Protein AF-A0A7X7B4J9-F1 (afdb_monomer_lite)

Foldseek 3Di:
DDAADPLLVLLLVCCLVPAPQPFDFLVVSCVVVVHDSVVSVCSQVPRQAQDPVNPAHHQWHWDWADDPPDPGTTIGIGGDPSSNVDDHPPPPPPPPPD

Radius of gyration: 14.05 Å; chains: 1; bounding box: 35×40×34 Å

Sequence (98 aa):
MAKLAEKSGNVLAYLQEHDTGDGVSIREIADAMGLEEKNIRPVVTLSLAAKKDGSRGALAVYDKREIEGEEKPVGFAVLTEEGRNFVNEDDPEDDPEE

Secondary structure (DSSP, 8-state):
-PPPPHHHHHHHHHHHHH--SS-EEHHHHHHHHTS-HHHHHHIIIIISSPPTTSSS--SEEEEEE--TT-SSPEEEEEEPHHHHH---S---------

pLDDT: mean 85.6, std 13.17, range [43.25, 95.12]

Structure (mmCIF, N/CA/C/O backbone):
data_AF-A0A7X7B4J9-F1
#
_entry.id   AF-A0A7X7B4J9-F1
#
loop_
_atom_site.group_PDB
_atom_site.id
_atom_site.type_symbol
_atom_site.label_atom_id
_atom_site.label_alt_id
_atom_site.label_comp_id
_atom_site.label_asym_id
_atom_site.label_entity_id
_atom_site.label_seq_id
_atom_site.pdbx_PDB_ins_code
_atom_site.Cartn_x
_atom_site.Cartn_y
_atom_site.Cartn_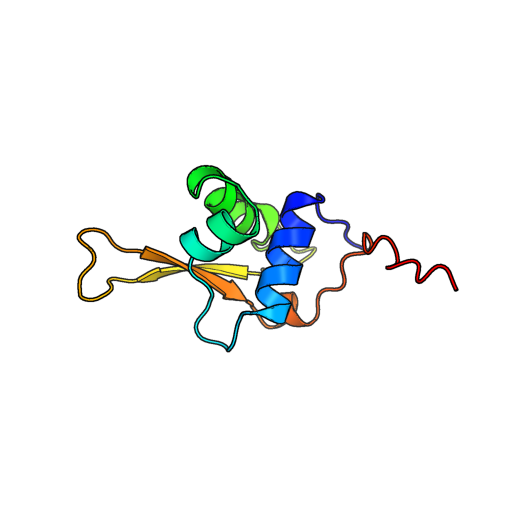z
_atom_site.occupancy
_atom_site.B_iso_or_equiv
_atom_site.auth_seq_id
_atom_site.auth_comp_id
_atom_site.auth_asym_id
_atom_site.auth_atom_id
_atom_site.pdbx_PDB_model_num
ATOM 1 N N . MET A 1 1 ? 15.846 -4.701 -15.330 1.00 53.66 1 MET A N 1
ATOM 2 C CA . MET A 1 1 ? 14.458 -4.534 -14.864 1.00 53.66 1 MET A CA 1
ATOM 3 C C . MET A 1 1 ? 14.460 -4.585 -13.331 1.00 53.66 1 MET A C 1
ATOM 5 O O . MET A 1 1 ? 15.493 -4.931 -12.758 1.00 53.66 1 MET A O 1
ATOM 9 N N . ALA A 1 2 ? 13.433 -4.061 -12.655 1.00 63.78 2 ALA A N 1
ATOM 10 C CA . ALA A 1 2 ? 13.463 -3.844 -11.204 1.00 63.78 2 ALA A CA 1
ATOM 11 C C . ALA A 1 2 ? 12.722 -4.969 -10.471 1.00 63.78 2 ALA A C 1
ATOM 13 O O . ALA A 1 2 ? 11.515 -5.085 -10.612 1.00 63.78 2 ALA A O 1
ATOM 14 N N . LYS A 1 3 ? 13.436 -5.740 -9.648 1.00 75.81 3 LYS A N 1
ATOM 15 C CA . LYS A 1 3 ? 12.857 -6.790 -8.800 1.00 75.81 3 LYS A CA 1
ATOM 16 C C . LYS A 1 3 ? 12.453 -6.219 -7.442 1.00 75.81 3 LYS A C 1
ATOM 18 O O . LYS A 1 3 ? 13.277 -5.598 -6.758 1.00 75.81 3 LYS A O 1
ATOM 23 N N . LEU A 1 4 ? 11.191 -6.389 -7.060 1.00 82.38 4 LEU A N 1
ATOM 24 C CA . LEU A 1 4 ? 10.729 -6.127 -5.699 1.00 82.38 4 LEU A CA 1
ATOM 25 C C . LEU A 1 4 ? 11.006 -7.347 -4.813 1.00 82.38 4 LEU A C 1
ATOM 27 O O . LEU A 1 4 ? 11.089 -8.475 -5.287 1.00 82.38 4 LEU A O 1
ATOM 31 N N . ALA A 1 5 ? 11.151 -7.124 -3.506 1.00 88.12 5 ALA A N 1
ATOM 32 C CA . ALA A 1 5 ? 11.099 -8.231 -2.556 1.00 88.12 5 ALA A CA 1
ATOM 33 C C . ALA A 1 5 ? 9.715 -8.895 -2.628 1.00 88.12 5 ALA A C 1
ATOM 35 O O . ALA A 1 5 ? 8.732 -8.177 -2.795 1.00 88.12 5 ALA A O 1
ATOM 36 N N . GLU A 1 6 ? 9.641 -10.212 -2.426 1.00 87.00 6 GLU A N 1
ATOM 37 C CA . GLU A 1 6 ? 8.410 -11.021 -2.515 1.00 87.00 6 GLU A CA 1
ATOM 38 C C . GLU A 1 6 ? 7.213 -10.355 -1.820 1.00 87.00 6 GLU A C 1
ATOM 40 O O . GLU A 1 6 ? 6.195 -10.078 -2.440 1.00 87.00 6 GLU A O 1
ATOM 45 N N . LYS A 1 7 ? 7.389 -9.922 -0.565 1.00 88.44 7 LYS A N 1
ATOM 46 C CA . LYS A 1 7 ? 6.357 -9.187 0.186 1.00 88.44 7 LYS A CA 1
ATOM 47 C C . LYS A 1 7 ? 5.866 -7.920 -0.523 1.00 88.44 7 LYS A C 1
ATOM 49 O O . LYS A 1 7 ? 4.675 -7.631 -0.521 1.00 88.44 7 LYS A O 1
ATOM 54 N N . SER A 1 8 ? 6.781 -7.127 -1.069 1.00 90.81 8 SER A N 1
ATOM 55 C CA . SER A 1 8 ? 6.439 -5.882 -1.761 1.00 90.81 8 SER A CA 1
ATOM 56 C C . SER A 1 8 ? 5.797 -6.156 -3.120 1.00 90.81 8 SER A C 1
ATOM 58 O O . SER A 1 8 ? 4.932 -5.389 -3.526 1.00 90.81 8 SER A O 1
ATOM 60 N N . GLY A 1 9 ? 6.192 -7.248 -3.783 1.00 91.69 9 GLY A N 1
ATOM 61 C CA . GLY A 1 9 ? 5.535 -7.771 -4.979 1.00 91.69 9 GLY A CA 1
ATOM 62 C C . GLY A 1 9 ? 4.091 -8.171 -4.694 1.00 91.69 9 GLY A C 1
ATOM 63 O O . GLY A 1 9 ? 3.194 -7.631 -5.323 1.00 91.69 9 GLY A O 1
ATOM 64 N N . ASN A 1 10 ? 3.858 -8.999 -3.673 1.00 91.56 10 ASN A N 1
ATOM 65 C CA . ASN A 1 10 ? 2.518 -9.474 -3.308 1.00 91.56 10 ASN A CA 1
ATOM 66 C C . ASN A 1 10 ? 1.582 -8.328 -2.906 1.00 91.56 10 ASN A C 1
ATOM 68 O O . ASN A 1 10 ? 0.431 -8.291 -3.326 1.00 91.56 10 ASN A O 1
ATOM 72 N N . VAL A 1 11 ? 2.075 -7.351 -2.133 1.00 92.62 11 VAL A N 1
ATOM 73 C CA . VAL A 1 11 ? 1.283 -6.159 -1.784 1.00 92.62 11 VAL A CA 1
ATOM 74 C C . VAL A 1 11 ? 0.941 -5.337 -3.028 1.00 92.62 11 VAL A C 1
ATOM 76 O O . VAL A 1 11 ? -0.169 -4.824 -3.127 1.00 92.62 11 VAL A O 1
ATOM 79 N N . LEU A 1 12 ? 1.874 -5.195 -3.972 1.00 92.75 12 LEU A N 1
ATOM 80 C CA . LEU A 1 12 ? 1.613 -4.475 -5.216 1.00 92.75 12 LEU A CA 1
ATOM 81 C C . LEU A 1 12 ? 0.619 -5.220 -6.113 1.00 92.75 12 LEU A C 1
ATOM 83 O O . LEU A 1 12 ? -0.296 -4.581 -6.616 1.00 92.75 12 LEU A O 1
ATOM 87 N N . ALA A 1 13 ? 0.772 -6.535 -6.274 1.00 92.31 13 ALA A N 1
ATOM 88 C CA . ALA A 1 13 ? -0.141 -7.376 -7.046 1.00 92.31 13 ALA A CA 1
ATOM 89 C C . ALA A 1 13 ? -1.563 -7.314 -6.470 1.00 92.31 13 ALA A C 1
ATOM 91 O O . ALA A 1 13 ? -2.519 -7.059 -7.195 1.00 92.31 13 ALA A O 1
ATOM 92 N N . TYR A 1 14 ? -1.690 -7.405 -5.142 1.00 93.31 14 TYR A N 1
ATOM 93 C CA . TYR A 1 14 ? -2.972 -7.230 -4.463 1.00 93.31 14 TYR A CA 1
ATOM 94 C C . TYR A 1 14 ? -3.574 -5.843 -4.731 1.00 93.31 14 TYR A C 1
ATOM 96 O O . TYR A 1 14 ? -4.754 -5.721 -5.033 1.00 93.31 14 TYR A O 1
ATOM 104 N N . LEU A 1 15 ? -2.770 -4.776 -4.688 1.00 92.44 15 LEU A N 1
ATOM 105 C CA . LEU A 1 15 ? -3.251 -3.438 -5.045 1.00 92.44 15 LEU A CA 1
ATOM 106 C C . LEU A 1 15 ? -3.669 -3.333 -6.517 1.00 92.44 15 LEU A C 1
ATOM 108 O O . LEU A 1 15 ? -4.645 -2.656 -6.808 1.00 92.44 15 LEU A O 1
ATOM 112 N N . GLN A 1 16 ? -2.962 -3.979 -7.442 1.00 92.62 16 GLN A N 1
ATOM 113 C CA . GLN A 1 16 ? -3.322 -3.995 -8.865 1.00 92.62 16 GLN A CA 1
ATOM 114 C C . GLN A 1 16 ? -4.657 -4.705 -9.119 1.00 92.62 16 GLN A C 1
ATOM 116 O O . GLN A 1 16 ? -5.417 -4.259 -9.976 1.00 92.62 16 GLN A O 1
ATOM 121 N N . GLU A 1 17 ? -4.951 -5.763 -8.365 1.00 92.44 17 GLU A N 1
ATOM 122 C CA . GLU A 1 17 ? -6.198 -6.521 -8.484 1.00 92.44 17 GLU A CA 1
ATOM 123 C C . GLU A 1 17 ? -7.379 -5.849 -7.758 1.00 92.44 17 GLU A C 1
ATOM 125 O O . GLU A 1 17 ? -8.503 -5.865 -8.262 1.00 92.44 17 GLU A O 1
ATOM 130 N N . HIS A 1 18 ? -7.132 -5.218 -6.604 1.00 92.00 18 HIS A N 1
ATOM 131 C CA . HIS A 1 18 ? -8.189 -4.738 -5.706 1.00 92.00 18 HIS A CA 1
ATOM 132 C C . HIS A 1 18 ? -8.385 -3.214 -5.673 1.00 92.00 18 HIS A C 1
ATOM 134 O O . HIS A 1 18 ? -9.441 -2.755 -5.233 1.00 92.00 18 HIS A O 1
ATOM 140 N N . ASP A 1 19 ? -7.422 -2.397 -6.117 1.00 90.12 19 ASP A N 1
ATOM 141 C CA . ASP A 1 19 ? -7.586 -0.938 -6.097 1.00 90.12 19 ASP A CA 1
ATOM 142 C C . ASP A 1 19 ? -8.482 -0.441 -7.243 1.00 90.12 19 ASP A C 1
ATOM 144 O O . ASP A 1 19 ? -8.056 -0.280 -8.389 1.00 90.12 19 ASP A O 1
ATOM 148 N N . THR A 1 20 ? -9.727 -0.095 -6.908 1.00 86.00 20 THR A N 1
ATOM 149 C CA . THR A 1 20 ? -10.701 0.503 -7.837 1.00 86.00 20 THR A CA 1
ATOM 150 C C . THR A 1 20 ? -10.483 2.000 -8.090 1.00 86.00 20 THR A C 1
ATOM 152 O O . THR A 1 20 ? -11.246 2.612 -8.838 1.00 86.00 20 THR A O 1
ATOM 155 N N . GLY A 1 21 ? -9.448 2.607 -7.500 1.00 78.62 21 GLY A N 1
ATOM 156 C CA . GLY A 1 21 ? -9.074 4.016 -7.651 1.00 78.62 21 GLY A CA 1
ATOM 157 C C . GLY A 1 21 ? -9.138 4.829 -6.358 1.00 78.62 21 GLY A C 1
ATOM 158 O O . GLY A 1 21 ? -8.533 5.898 -6.291 1.00 78.62 21 GLY A O 1
ATOM 159 N N . ASP A 1 22 ? -9.820 4.326 -5.329 1.00 85.62 22 ASP A N 1
ATOM 160 C CA . ASP A 1 22 ? -9.906 4.977 -4.018 1.00 85.62 22 ASP A CA 1
ATOM 161 C C . ASP A 1 22 ? -8.775 4.563 -3.065 1.00 85.62 22 ASP A C 1
ATOM 163 O O . ASP A 1 22 ? -8.565 5.227 -2.042 1.00 85.62 22 ASP A O 1
ATOM 167 N N . GLY A 1 23 ? -8.015 3.524 -3.416 1.00 90.44 23 GLY A N 1
ATOM 168 C CA . GLY A 1 23 ? -7.021 2.873 -2.578 1.00 90.44 23 GLY A CA 1
ATOM 169 C C . GLY A 1 23 ? -7.610 1.790 -1.683 1.00 90.44 23 GLY A C 1
ATOM 170 O O . GLY A 1 23 ? -8.788 1.798 -1.331 1.00 90.44 23 GLY A O 1
ATOM 171 N N . VAL A 1 24 ? -6.746 0.875 -1.256 1.00 94.69 24 VAL A N 1
ATOM 172 C CA . VAL A 1 24 ? -7.106 -0.239 -0.379 1.00 94.69 24 VAL A CA 1
ATOM 173 C C . VAL A 1 24 ? -6.604 0.026 1.033 1.00 94.69 24 VAL A C 1
ATOM 175 O O . VAL A 1 24 ? -5.496 0.533 1.227 1.00 94.69 24 VAL A O 1
ATOM 178 N N . SER A 1 25 ? -7.411 -0.284 2.049 1.00 94.12 25 SER A N 1
ATOM 179 C CA . SER A 1 25 ? -7.007 -0.046 3.436 1.00 94.12 25 SER A CA 1
ATOM 180 C C . SER A 1 25 ? -5.806 -0.920 3.818 1.00 94.12 25 SER A C 1
ATOM 182 O O . SER A 1 25 ? -5.706 -2.084 3.437 1.00 94.12 25 SER A O 1
ATOM 184 N N . ILE A 1 26 ? -4.884 -0.375 4.614 1.00 94.25 26 ILE A N 1
ATOM 185 C CA . ILE A 1 26 ? -3.710 -1.118 5.097 1.00 94.25 26 ILE A CA 1
ATOM 186 C C . ILE A 1 26 ? -4.130 -2.351 5.896 1.00 94.25 26 ILE A C 1
ATOM 188 O O . ILE A 1 26 ? -3.444 -3.368 5.838 1.00 94.25 26 ILE A O 1
ATOM 192 N N . ARG A 1 27 ? -5.254 -2.262 6.610 1.00 92.19 27 ARG A N 1
ATOM 193 C CA . ARG A 1 27 ? -5.850 -3.372 7.347 1.00 92.19 27 ARG A CA 1
ATOM 194 C C . ARG A 1 27 ? -6.294 -4.498 6.426 1.00 92.19 27 ARG A C 1
ATOM 196 O O . ARG A 1 27 ? -5.929 -5.635 6.673 1.00 92.19 27 ARG A O 1
ATOM 203 N N . GLU A 1 28 ? -6.991 -4.180 5.342 1.00 93.81 28 GLU A N 1
ATOM 204 C CA . GLU A 1 28 ? -7.430 -5.187 4.374 1.00 93.81 28 GLU A CA 1
ATOM 205 C C . GLU A 1 28 ? -6.245 -5.898 3.714 1.00 93.81 28 GLU A C 1
ATOM 207 O O . GLU A 1 28 ? -6.219 -7.122 3.640 1.00 93.81 28 GLU A O 1
ATOM 212 N N . ILE A 1 29 ? -5.211 -5.148 3.323 1.00 94.06 29 ILE A N 1
ATOM 213 C CA . ILE A 1 29 ? -3.977 -5.734 2.782 1.00 94.06 29 ILE A CA 1
ATOM 214 C C . ILE A 1 29 ? -3.305 -6.623 3.836 1.00 94.06 29 ILE A C 1
ATOM 216 O O . ILE A 1 29 ? -2.790 -7.692 3.522 1.00 94.06 29 ILE A O 1
ATOM 220 N N . ALA A 1 30 ? -3.279 -6.187 5.096 1.00 93.31 30 ALA A N 1
ATOM 221 C CA . ALA A 1 30 ? -2.701 -6.958 6.189 1.00 93.31 30 ALA A CA 1
ATOM 222 C C . ALA A 1 30 ? -3.458 -8.278 6.403 1.00 93.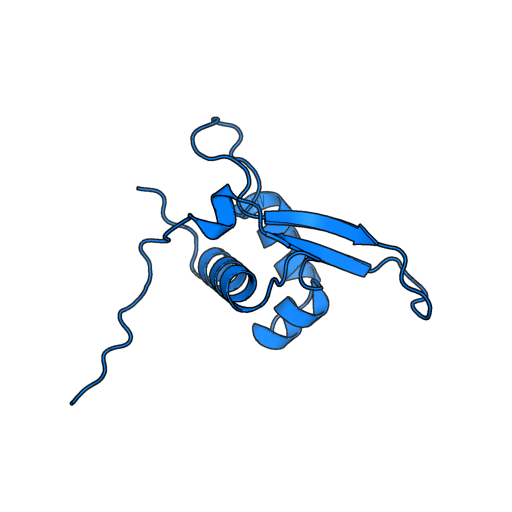31 30 ALA A C 1
ATOM 224 O O . ALA A 1 30 ? -2.820 -9.328 6.478 1.00 93.31 30 ALA A O 1
ATOM 225 N N . ASP A 1 31 ? -4.791 -8.230 6.402 1.00 93.56 31 ASP A N 1
ATOM 226 C CA . ASP A 1 31 ? -5.666 -9.395 6.529 1.00 93.56 31 ASP A CA 1
ATOM 227 C C . ASP A 1 31 ? -5.482 -10.364 5.347 1.00 93.56 31 ASP A C 1
ATOM 229 O O . ASP A 1 31 ? -5.282 -11.560 5.566 1.00 93.56 31 ASP A O 1
ATOM 233 N N . ALA A 1 32 ? -5.445 -9.858 4.109 1.00 91.81 32 ALA A N 1
ATOM 234 C CA . ALA A 1 32 ? -5.218 -10.662 2.905 1.00 91.81 32 ALA A CA 1
ATOM 235 C C . ALA A 1 32 ? -3.844 -11.351 2.899 1.00 91.81 32 ALA A C 1
ATOM 237 O O . ALA A 1 32 ? -3.709 -12.494 2.470 1.00 91.81 32 ALA A O 1
ATOM 238 N N . MET A 1 33 ? -2.816 -10.670 3.410 1.00 89.94 33 MET A N 1
ATOM 239 C CA . MET A 1 33 ? -1.453 -11.201 3.480 1.00 89.94 33 MET A CA 1
ATOM 240 C C . MET A 1 33 ? -1.198 -12.049 4.739 1.00 89.94 33 MET A C 1
ATOM 242 O O . MET A 1 33 ? -0.106 -12.598 4.887 1.00 89.94 33 MET A O 1
ATOM 246 N N . GLY A 1 34 ? -2.149 -12.127 5.679 1.00 92.25 34 GLY A N 1
ATOM 247 C CA . GLY A 1 34 ? -1.952 -12.782 6.978 1.00 92.25 34 GLY A CA 1
ATOM 248 C C . GLY A 1 34 ? -0.866 -12.120 7.839 1.00 92.25 34 GLY A C 1
ATOM 249 O O . GLY A 1 34 ? -0.156 -12.794 8.589 1.00 92.25 34 GLY A O 1
ATOM 250 N N . LEU A 1 35 ? -0.688 -10.803 7.708 1.00 91.94 35 LEU A N 1
ATOM 251 C CA . LEU A 1 35 ? 0.335 -10.010 8.393 1.00 91.94 35 LEU A CA 1
ATOM 252 C C . LEU A 1 35 ? -0.298 -8.948 9.300 1.00 91.94 35 LEU A C 1
ATOM 254 O O . LEU A 1 35 ? -1.466 -8.616 9.197 1.00 91.94 35 LEU A O 1
ATOM 258 N N . GLU A 1 36 ? 0.500 -8.362 10.193 1.00 91.56 36 GLU A N 1
ATOM 259 C CA . GLU A 1 36 ? 0.071 -7.190 10.968 1.00 91.56 36 GLU A CA 1
ATOM 260 C C . GLU A 1 36 ? 0.216 -5.887 10.159 1.00 91.56 36 GLU A C 1
ATOM 262 O O . GLU A 1 36 ? 1.225 -5.683 9.479 1.00 91.56 36 GLU A O 1
ATOM 267 N N . GLU A 1 37 ? -0.708 -4.936 10.338 1.00 89.69 37 GLU A N 1
ATOM 268 C CA . GLU A 1 37 ? -0.708 -3.615 9.675 1.00 89.69 37 GLU A CA 1
ATOM 269 C C . GLU A 1 37 ? 0.634 -2.867 9.776 1.00 89.69 37 GLU A C 1
ATOM 271 O O . GLU A 1 37 ? 1.091 -2.221 8.827 1.00 89.69 37 GLU A O 1
ATOM 276 N N . LYS A 1 38 ? 1.319 -2.998 10.922 1.00 90.88 38 LYS A N 1
ATOM 277 C CA . LYS A 1 38 ? 2.635 -2.384 11.174 1.00 90.88 38 LYS A CA 1
ATOM 278 C C . LYS A 1 38 ? 3.721 -2.863 10.202 1.00 90.88 38 LYS A C 1
ATOM 280 O O . LYS A 1 38 ? 4.702 -2.151 10.003 1.00 90.88 38 LYS A O 1
ATOM 285 N N . ASN A 1 39 ? 3.544 -4.044 9.607 1.00 91.12 39 ASN A N 1
ATOM 286 C CA . ASN A 1 39 ? 4.450 -4.628 8.623 1.00 91.12 39 ASN A CA 1
ATOM 287 C C . ASN A 1 39 ? 4.086 -4.242 7.184 1.00 91.12 39 ASN A C 1
ATOM 289 O O . ASN A 1 39 ? 4.968 -4.271 6.330 1.00 91.12 39 ASN A O 1
ATOM 293 N N . ILE A 1 40 ? 2.834 -3.857 6.917 1.00 93.69 40 ILE A N 1
ATOM 294 C CA . ILE A 1 40 ? 2.375 -3.426 5.587 1.00 93.69 40 ILE A CA 1
ATOM 295 C C . ILE A 1 40 ? 2.702 -1.955 5.342 1.00 93.69 40 ILE A C 1
ATOM 297 O O . ILE A 1 40 ? 3.225 -1.596 4.289 1.00 93.69 40 ILE A O 1
ATOM 301 N N . ARG A 1 41 ? 2.486 -1.086 6.336 1.00 91.75 41 ARG A N 1
ATOM 302 C CA . ARG A 1 41 ? 2.791 0.348 6.210 1.00 91.75 41 ARG A CA 1
ATOM 303 C C . ARG A 1 41 ? 4.199 0.651 5.651 1.00 91.75 41 ARG A C 1
ATOM 305 O O . ARG A 1 41 ? 4.273 1.424 4.698 1.00 91.75 41 ARG A O 1
ATOM 312 N N . PRO A 1 42 ? 5.308 0.080 6.171 1.00 93.12 42 PRO A N 1
ATOM 313 C CA . PRO A 1 42 ? 6.645 0.322 5.619 1.00 93.12 42 PRO A CA 1
ATOM 314 C C . PRO A 1 42 ? 6.842 -0.251 4.210 1.00 93.12 42 PRO A C 1
ATOM 316 O O . PRO A 1 42 ? 7.676 0.260 3.466 1.00 93.12 42 PRO A O 1
ATOM 319 N N . VAL A 1 43 ? 6.086 -1.275 3.803 1.00 93.62 43 VAL A N 1
ATOM 320 C CA . VAL A 1 43 ? 6.125 -1.771 2.418 1.00 93.62 43 VAL A CA 1
ATOM 321 C C . VAL A 1 43 ? 5.634 -0.675 1.476 1.00 93.62 43 VAL A C 1
ATOM 323 O O . VAL A 1 43 ? 6.342 -0.311 0.539 1.00 93.62 43 VAL A O 1
ATOM 326 N N . VAL A 1 44 ? 4.495 -0.061 1.790 1.00 92.81 44 VAL A N 1
ATOM 327 C CA . VAL A 1 44 ? 3.913 1.017 0.979 1.00 92.81 44 VAL A CA 1
ATOM 328 C C . VAL A 1 44 ? 4.794 2.271 1.006 1.00 92.81 44 VAL A C 1
ATOM 330 O O . VAL A 1 44 ? 5.130 2.817 -0.040 1.00 92.81 44 VAL A O 1
ATOM 333 N N . THR A 1 45 ? 5.239 2.712 2.187 1.00 92.81 45 THR A N 1
ATOM 334 C CA . THR A 1 45 ? 5.962 3.991 2.326 1.00 92.81 45 THR A CA 1
ATOM 335 C C . THR A 1 45 ? 7.452 3.936 2.000 1.00 92.81 45 THR A C 1
ATOM 337 O O . THR A 1 45 ? 8.052 4.992 1.805 1.00 92.81 45 THR A O 1
ATOM 340 N N . LEU A 1 46 ? 8.075 2.752 1.962 1.00 89.75 46 LEU A N 1
ATOM 341 C CA . LEU A 1 46 ? 9.512 2.611 1.688 1.00 89.75 46 LEU A CA 1
ATOM 342 C C . LEU A 1 46 ? 9.795 1.791 0.432 1.00 89.75 46 LEU A C 1
ATOM 344 O O . LEU A 1 46 ? 10.647 2.184 -0.360 1.00 89.75 46 LEU A O 1
ATOM 348 N N . SER A 1 47 ? 9.114 0.657 0.244 1.00 90.31 47 SER A N 1
ATOM 349 C CA . SER A 1 47 ? 9.400 -0.245 -0.882 1.00 90.31 47 SER A CA 1
ATOM 350 C C . SER A 1 47 ? 8.661 0.159 -2.153 1.00 90.31 47 SER A C 1
ATOM 352 O O . SER A 1 47 ? 9.256 0.177 -3.231 1.00 90.31 47 SER A O 1
ATOM 354 N N . LEU A 1 48 ? 7.380 0.509 -2.030 1.00 91.19 48 LEU A N 1
ATOM 355 C CA . LEU A 1 48 ? 6.542 0.944 -3.151 1.00 91.19 48 LEU A CA 1
ATOM 356 C C . LEU A 1 48 ? 6.616 2.452 -3.397 1.00 91.19 48 LEU A C 1
ATOM 358 O O . LEU A 1 48 ? 6.195 2.914 -4.453 1.00 91.19 48 LEU A O 1
ATOM 362 N N . ALA A 1 49 ? 7.218 3.214 -2.487 1.00 91.25 49 ALA A N 1
ATOM 363 C CA . ALA A 1 49 ? 7.502 4.624 -2.706 1.00 91.25 49 ALA A CA 1
ATOM 364 C C . ALA A 1 49 ? 8.479 4.850 -3.876 1.00 91.25 49 ALA A C 1
ATOM 366 O O . ALA A 1 49 ? 9.143 3.928 -4.371 1.00 91.25 49 ALA A O 1
ATOM 367 N N . ALA A 1 50 ? 8.562 6.108 -4.315 1.00 88.94 50 ALA A N 1
ATOM 368 C CA . ALA A 1 50 ? 9.534 6.530 -5.311 1.00 88.94 50 ALA A CA 1
ATOM 369 C C . ALA A 1 50 ? 10.950 6.260 -4.804 1.00 88.94 50 ALA A C 1
ATOM 371 O O . ALA A 1 50 ? 11.292 6.582 -3.658 1.00 88.94 50 ALA A O 1
ATOM 372 N N . LYS A 1 51 ? 11.793 5.675 -5.655 1.00 85.94 51 LYS A N 1
ATOM 373 C CA . LYS A 1 51 ? 13.185 5.466 -5.285 1.00 85.94 51 LYS A CA 1
ATOM 374 C C . LYS A 1 51 ? 13.922 6.802 -5.271 1.00 85.94 51 LYS A C 1
ATOM 376 O O . LYS A 1 51 ? 13.780 7.630 -6.167 1.00 85.94 51 LYS A O 1
ATOM 381 N N . LYS A 1 52 ? 14.764 6.990 -4.253 1.00 82.81 52 LYS A N 1
ATOM 382 C CA . LYS A 1 52 ? 15.561 8.216 -4.070 1.00 82.81 52 LYS A CA 1
ATOM 383 C C . LYS A 1 52 ? 16.550 8.481 -5.207 1.00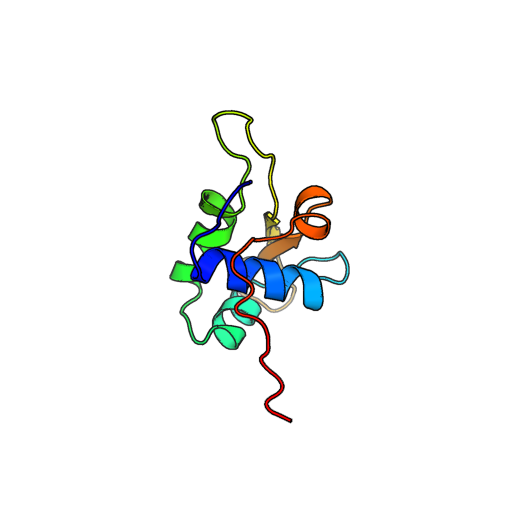 82.81 52 LYS A C 1
ATOM 385 O O . LYS A 1 52 ? 16.958 9.620 -5.387 1.00 82.81 52 LYS A O 1
ATOM 390 N N . ASP A 1 53 ? 16.950 7.440 -5.929 1.00 82.56 53 ASP A N 1
ATOM 391 C CA . ASP A 1 53 ? 17.855 7.525 -7.077 1.00 82.56 53 ASP A CA 1
ATOM 392 C C . ASP A 1 53 ? 17.138 7.928 -8.380 1.00 82.56 53 ASP A C 1
ATOM 394 O O . ASP A 1 53 ? 17.792 8.075 -9.408 1.00 82.56 53 ASP A O 1
ATOM 398 N N . GLY A 1 54 ? 15.809 8.098 -8.353 1.00 81.62 54 GLY A N 1
ATOM 399 C CA . GLY A 1 54 ? 15.004 8.445 -9.523 1.00 81.62 54 GLY A CA 1
ATOM 400 C C . GLY A 1 54 ? 14.865 7.318 -10.548 1.00 81.62 54 GLY A C 1
ATOM 401 O O . GLY A 1 54 ? 14.290 7.539 -11.607 1.00 81.62 54 GLY A O 1
ATOM 402 N N . SER A 1 55 ? 15.358 6.109 -10.249 1.00 83.06 55 SER A N 1
ATOM 403 C CA . SER A 1 55 ? 15.296 4.964 -11.171 1.00 83.06 55 SER A CA 1
ATOM 404 C C . SER A 1 55 ? 13.879 4.425 -11.382 1.00 83.06 55 SER A C 1
ATOM 406 O O . SER A 1 55 ? 13.627 3.716 -12.354 1.00 83.06 55 SER A O 1
ATOM 408 N N . ARG A 1 56 ? 12.967 4.732 -10.454 1.00 86.69 56 ARG A N 1
ATOM 409 C CA . ARG A 1 56 ? 11.552 4.354 -10.471 1.00 86.69 56 ARG A CA 1
ATOM 410 C C . ARG A 1 56 ? 10.770 5.344 -9.615 1.00 86.69 56 ARG A C 1
ATOM 412 O O . ARG A 1 56 ? 11.197 5.610 -8.484 1.00 86.69 56 ARG A O 1
ATOM 419 N N . GLY A 1 57 ? 9.638 5.856 -10.092 1.00 88.56 57 GLY A N 1
ATOM 420 C CA . GLY A 1 57 ? 8.760 6.648 -9.235 1.00 88.56 57 GLY A CA 1
ATOM 421 C C . GLY A 1 57 ? 7.906 5.772 -8.316 1.00 88.56 57 GLY A C 1
ATOM 422 O O . GLY A 1 57 ? 8.219 4.605 -8.052 1.00 88.56 57 GLY A O 1
ATOM 423 N N . ALA A 1 58 ? 6.906 6.373 -7.681 1.00 92.25 58 ALA A N 1
ATOM 424 C CA . ALA A 1 58 ? 6.112 5.681 -6.671 1.00 92.25 58 ALA A CA 1
ATOM 425 C C . ALA A 1 58 ? 5.135 4.727 -7.352 1.00 92.25 58 ALA A C 1
ATOM 427 O O . ALA A 1 58 ? 4.423 5.153 -8.249 1.00 92.25 58 ALA A O 1
ATOM 428 N N . LEU A 1 59 ? 5.081 3.474 -6.905 1.00 93.38 59 LEU A N 1
ATOM 429 C CA . LEU A 1 59 ? 4.110 2.465 -7.341 1.00 93.38 59 LEU A CA 1
ATOM 430 C C . LEU A 1 59 ? 2.827 2.528 -6.510 1.00 93.38 59 LEU A C 1
ATOM 432 O O . LEU A 1 59 ? 1.735 2.308 -7.015 1.00 93.38 59 LEU A O 1
ATOM 436 N N . ALA A 1 60 ? 2.956 2.867 -5.232 1.00 94.00 60 ALA A N 1
ATOM 437 C CA . ALA A 1 60 ? 1.826 3.119 -4.357 1.00 94.00 60 ALA A CA 1
ATOM 438 C C . ALA A 1 60 ? 2.143 4.292 -3.431 1.00 94.00 60 ALA A C 1
ATOM 440 O O . ALA A 1 60 ? 3.305 4.541 -3.089 1.00 94.00 60 ALA A O 1
ATOM 441 N N . VAL A 1 61 ? 1.104 5.005 -3.014 1.00 93.25 61 VAL A N 1
ATOM 442 C CA . VAL A 1 61 ? 1.193 6.087 -2.034 1.00 93.25 61 VAL A CA 1
ATOM 443 C C . VAL A 1 61 ? 0.375 5.743 -0.803 1.00 93.25 61 VAL A C 1
ATOM 445 O O . VAL A 1 61 ? -0.697 5.152 -0.887 1.00 93.25 61 VAL A O 1
ATOM 448 N N . TYR A 1 62 ? 0.905 6.106 0.360 1.00 93.81 62 TYR A N 1
ATOM 449 C CA . TYR A 1 62 ? 0.180 5.979 1.614 1.00 93.81 62 TYR A CA 1
ATOM 450 C C . TYR A 1 62 ? -0.657 7.234 1.837 1.00 93.81 62 TYR A C 1
ATOM 452 O O . TYR A 1 62 ? -0.103 8.329 1.953 1.00 93.81 62 TYR A O 1
ATOM 460 N N . ASP A 1 63 ? -1.964 7.054 1.944 1.00 93.25 63 ASP A N 1
ATOM 461 C CA . ASP A 1 63 ? -2.921 8.102 2.257 1.00 93.25 63 ASP A CA 1
ATOM 462 C C . ASP A 1 63 ? -3.578 7.816 3.608 1.00 93.25 63 ASP A C 1
ATOM 464 O O . ASP A 1 63 ? -3.872 6.670 3.939 1.00 93.25 63 ASP A O 1
ATOM 468 N N . LYS A 1 64 ? -3.773 8.841 4.435 1.00 92.81 64 LYS A N 1
ATOM 469 C CA . LYS A 1 64 ? -4.366 8.668 5.765 1.00 92.81 64 LYS A CA 1
ATOM 470 C C . LYS A 1 64 ? -5.674 9.435 5.817 1.00 92.81 64 LYS A C 1
ATOM 472 O O . LYS A 1 64 ? -5.656 10.661 5.762 1.00 92.81 64 LYS A O 1
ATOM 477 N N . ARG A 1 65 ? -6.785 8.717 5.967 1.00 92.31 65 ARG A N 1
ATOM 478 C CA . ARG A 1 65 ? -8.133 9.291 5.928 1.00 92.31 65 ARG A CA 1
ATOM 479 C C . ARG A 1 65 ? -8.827 9.156 7.271 1.00 92.31 65 ARG A C 1
ATOM 481 O O . ARG A 1 65 ? -8.695 8.147 7.960 1.00 92.31 65 ARG A O 1
ATOM 488 N N . GLU A 1 66 ? -9.569 10.188 7.640 1.00 92.12 66 GLU A N 1
ATOM 489 C CA . GLU A 1 66 ? -10.531 10.113 8.735 1.00 92.12 66 GLU A CA 1
ATOM 490 C C . GLU A 1 66 ? -11.802 9.462 8.183 1.00 92.12 66 GLU A C 1
ATOM 492 O O . GLU A 1 66 ? -12.375 9.952 7.212 1.00 92.12 66 GLU A O 1
ATOM 497 N N . ILE A 1 67 ? -12.193 8.322 8.753 1.00 87.75 67 ILE A N 1
ATOM 498 C CA . ILE A 1 67 ? -13.366 7.554 8.328 1.00 87.75 67 ILE A CA 1
ATOM 499 C C . ILE A 1 67 ? -14.418 7.661 9.426 1.00 87.75 67 ILE A C 1
ATOM 501 O O . ILE A 1 67 ? -14.113 7.493 10.607 1.00 87.75 67 ILE A O 1
ATOM 505 N N . GLU A 1 68 ? -15.656 7.954 9.037 1.00 86.62 68 GLU A N 1
ATOM 506 C CA . GLU A 1 68 ? -16.772 8.023 9.974 1.00 86.62 68 GLU A CA 1
ATOM 507 C C . GLU A 1 68 ? -16.969 6.660 10.658 1.00 86.62 68 GLU A C 1
ATOM 509 O O . GLU A 1 68 ? -17.130 5.639 9.994 1.00 86.62 68 GLU A O 1
ATOM 514 N N . GLY A 1 69 ? -16.925 6.649 11.993 1.00 86.81 69 GLY A N 1
ATOM 515 C CA . GLY A 1 69 ? -17.056 5.436 12.809 1.00 86.81 69 GLY A CA 1
ATOM 516 C C . GLY A 1 69 ? -15.742 4.863 13.348 1.00 86.81 69 GLY A C 1
ATOM 517 O O . GLY A 1 69 ? -15.789 4.055 14.271 1.00 86.81 69 GLY A O 1
ATOM 518 N N . GLU A 1 70 ? -14.584 5.319 12.863 1.00 86.25 70 GLU A N 1
ATOM 519 C CA . GLU A 1 70 ? -13.277 4.897 13.378 1.00 86.25 70 GLU A CA 1
ATOM 520 C C . GLU A 1 70 ? -12.706 5.933 14.359 1.00 86.25 70 GLU A C 1
ATOM 522 O O . GLU A 1 70 ? -12.645 7.128 14.074 1.00 86.25 70 GLU A O 1
ATOM 527 N N . GLU A 1 71 ? -12.227 5.484 15.524 1.00 86.31 71 GLU A N 1
ATOM 528 C CA . GLU A 1 71 ? -11.638 6.377 16.540 1.00 86.31 71 GLU A CA 1
ATOM 529 C C . GLU A 1 71 ? -10.281 6.965 16.114 1.00 86.31 71 GLU A C 1
ATOM 531 O O . GLU A 1 71 ? -9.775 7.910 16.726 1.00 86.31 71 GLU A O 1
ATOM 536 N N . LYS A 1 72 ? -9.641 6.377 15.098 1.00 88.88 72 LYS A N 1
ATOM 537 C CA . LYS A 1 72 ? -8.324 6.780 14.601 1.00 88.88 72 LYS A CA 1
ATOM 538 C C . LYS A 1 72 ? -8.343 6.852 13.077 1.00 88.88 72 LYS A C 1
ATOM 540 O O . LYS A 1 72 ? -9.031 6.060 12.444 1.00 88.88 72 LYS A O 1
ATOM 545 N N . PRO A 1 73 ? -7.534 7.737 12.466 1.00 89.31 73 PRO A N 1
ATOM 546 C CA . PRO A 1 73 ? -7.489 7.818 11.017 1.00 89.31 73 PRO A CA 1
ATOM 547 C C . PRO A 1 73 ? -6.893 6.535 10.429 1.00 89.31 73 PRO A C 1
ATOM 549 O O . PRO A 1 73 ? -5.830 6.081 10.875 1.00 89.31 73 PRO A O 1
ATOM 552 N N . VAL A 1 74 ? -7.561 6.003 9.412 1.00 92.12 74 VAL A N 1
ATOM 553 C CA . VAL A 1 74 ? -7.237 4.747 8.739 1.00 92.12 74 VAL A CA 1
ATOM 554 C C . VAL A 1 74 ? -6.222 5.012 7.630 1.00 92.12 74 VAL A C 1
ATOM 556 O O . VAL A 1 74 ? -6.286 6.018 6.921 1.00 92.12 74 VAL A O 1
ATOM 559 N N . GLY A 1 75 ? -5.233 4.128 7.512 1.00 93.62 75 GLY A N 1
ATOM 560 C CA . GLY A 1 75 ? -4.261 4.170 6.425 1.00 93.62 75 GLY A CA 1
ATOM 561 C C . GLY A 1 75 ? -4.784 3.436 5.197 1.00 93.62 75 GLY A C 1
ATOM 562 O O . GLY A 1 75 ? -5.290 2.325 5.321 1.00 93.62 75 GLY A O 1
ATOM 563 N N . PHE A 1 76 ? -4.589 4.025 4.027 1.00 94.50 76 PHE A N 1
ATOM 564 C CA . PHE A 1 76 ? -4.882 3.460 2.717 1.00 94.50 76 PHE A CA 1
ATOM 565 C C . PHE A 1 76 ? -3.613 3.451 1.870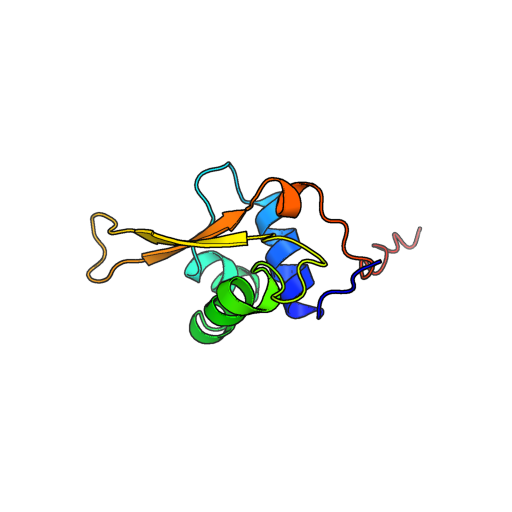 1.00 94.50 76 PHE A C 1
ATOM 567 O O . PHE A 1 76 ? -2.771 4.345 1.970 1.00 94.50 76 PHE A O 1
ATOM 574 N N . ALA A 1 77 ? -3.465 2.428 1.043 1.00 95.12 77 ALA A N 1
ATOM 575 C CA . ALA A 1 77 ? -2.480 2.369 -0.017 1.00 95.12 77 ALA A CA 1
ATOM 576 C C . ALA A 1 77 ? -3.203 2.594 -1.343 1.00 95.12 77 ALA A C 1
ATOM 578 O O . ALA A 1 77 ? -4.077 1.818 -1.718 1.00 95.12 77 ALA A O 1
ATOM 579 N N . VAL A 1 78 ? -2.856 3.678 -2.025 1.00 94.69 78 VAL A N 1
ATOM 580 C CA . VAL A 1 78 ? -3.444 4.058 -3.311 1.00 94.69 78 VAL A CA 1
ATOM 581 C C . VAL A 1 78 ? -2.441 3.724 -4.403 1.00 94.69 78 VAL A C 1
ATOM 583 O O . VAL A 1 78 ? -1.278 4.137 -4.327 1.00 94.69 78 VAL A O 1
ATOM 586 N N . LEU A 1 79 ? -2.873 2.966 -5.403 1.00 94.62 79 LEU A N 1
ATOM 587 C CA . LEU A 1 79 ? -2.044 2.574 -6.527 1.00 94.62 79 LEU A CA 1
ATOM 588 C C . LEU A 1 79 ? -1.846 3.769 -7.462 1.00 94.62 79 LEU A C 1
ATOM 590 O O . LEU A 1 79 ? -2.785 4.485 -7.814 1.00 94.62 79 LEU A O 1
ATOM 594 N N . THR A 1 80 ? -0.606 3.999 -7.878 1.00 93.69 80 THR A N 1
ATOM 595 C CA . THR A 1 80 ? -0.292 5.048 -8.852 1.00 93.69 80 THR A CA 1
ATOM 596 C C . THR A 1 80 ? -0.380 4.505 -10.278 1.00 93.69 80 THR A C 1
ATOM 598 O O . THR A 1 80 ? -0.441 3.297 -10.506 1.00 93.69 80 THR A O 1
ATOM 601 N N . GLU A 1 81 ? -0.317 5.394 -11.269 1.00 91.06 81 GLU A N 1
ATOM 602 C CA . GLU A 1 81 ? -0.225 4.982 -12.672 1.00 91.06 81 GLU A CA 1
ATOM 603 C C . GLU A 1 81 ? 1.034 4.144 -12.953 1.00 91.06 81 GLU A C 1
ATOM 605 O O . GLU A 1 81 ? 0.959 3.135 -13.652 1.00 91.06 81 GLU A O 1
ATOM 610 N N . GLU A 1 82 ? 2.180 4.495 -12.359 1.00 90.19 82 GLU A N 1
ATOM 611 C CA . GLU A 1 82 ? 3.384 3.663 -12.466 1.00 90.19 82 GLU A CA 1
ATOM 612 C C . GLU A 1 82 ? 3.194 2.305 -11.791 1.00 90.19 82 GLU A C 1
ATOM 614 O O . GLU A 1 82 ? 3.629 1.300 -12.339 1.00 90.19 82 GLU A O 1
ATOM 619 N N . GLY A 1 83 ? 2.505 2.257 -10.647 1.00 90.88 83 GLY A N 1
ATOM 620 C CA . GLY A 1 83 ? 2.125 1.020 -9.966 1.00 90.88 83 GLY A CA 1
ATOM 621 C C . GLY A 1 83 ? 1.292 0.098 -10.836 1.00 90.88 83 GLY A C 1
ATOM 622 O O . GLY A 1 83 ? 1.606 -1.080 -10.938 1.00 90.88 83 GLY A O 1
ATOM 623 N N . ARG A 1 84 ? 0.274 0.635 -11.513 1.00 89.88 84 ARG A N 1
ATOM 624 C CA . ARG A 1 84 ? -0.598 -0.127 -12.424 1.00 89.88 84 ARG A CA 1
ATOM 625 C C . ARG A 1 84 ? 0.157 -0.759 -13.584 1.00 89.88 84 ARG A C 1
ATOM 627 O O . ARG A 1 84 ? -0.167 -1.866 -13.985 1.00 89.88 84 ARG A O 1
ATOM 634 N N . ASN A 1 85 ? 1.153 -0.055 -14.113 1.00 89.31 85 ASN A N 1
ATOM 635 C CA . ASN A 1 85 ? 1.940 -0.517 -15.255 1.00 89.31 85 ASN A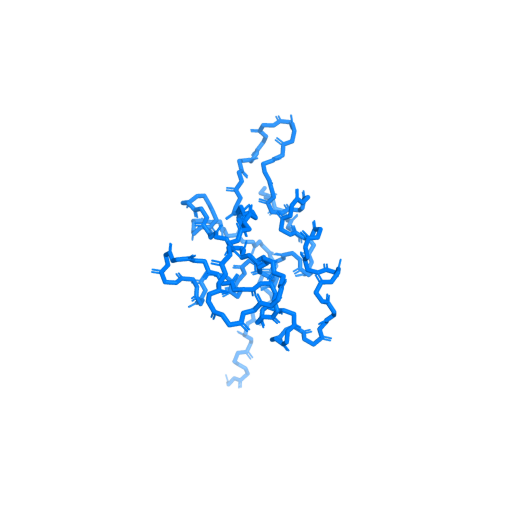 CA 1
ATOM 636 C C . ASN A 1 85 ? 3.208 -1.284 -14.847 1.00 89.31 85 ASN A C 1
ATOM 638 O O . ASN A 1 85 ? 3.971 -1.720 -15.711 1.00 89.31 85 ASN A O 1
ATOM 642 N N . PHE A 1 86 ? 3.479 -1.417 -13.547 1.00 89.31 86 PHE A N 1
ATOM 643 C CA . PHE A 1 86 ? 4.677 -2.083 -13.068 1.00 89.31 86 PHE A CA 1
ATOM 644 C C . PHE A 1 86 ? 4.519 -3.596 -13.144 1.00 89.31 86 PHE A C 1
ATOM 646 O O . PHE A 1 86 ? 3.667 -4.180 -12.481 1.00 89.31 86 PHE A O 1
ATOM 653 N N . VAL A 1 87 ? 5.406 -4.224 -13.908 1.00 84.00 87 VAL A N 1
ATOM 654 C CA . VAL A 1 87 ? 5.536 -5.677 -13.977 1.00 84.00 87 VAL A CA 1
ATOM 655 C C . VAL A 1 87 ? 6.709 -6.077 -13.089 1.00 84.00 87 VAL A C 1
ATOM 657 O O . VAL A 1 87 ? 7.847 -5.668 -13.333 1.00 84.00 87 VAL A O 1
ATOM 660 N N . ASN A 1 88 ? 6.427 -6.832 -12.028 1.00 80.00 88 ASN A N 1
ATOM 661 C CA . ASN A 1 88 ? 7.456 -7.397 -11.163 1.00 80.00 88 ASN A CA 1
ATOM 662 C C . ASN A 1 88 ? 7.923 -8.732 -11.760 1.00 80.00 88 ASN A C 1
ATOM 664 O O . ASN A 1 88 ? 7.106 -9.617 -11.957 1.00 80.00 88 ASN A O 1
ATOM 668 N N . GLU A 1 89 ? 9.219 -8.907 -12.017 1.00 69.25 89 GLU A N 1
ATOM 669 C CA . GLU A 1 89 ? 9.777 -10.146 -12.604 1.00 69.25 89 GLU A CA 1
ATOM 670 C C . GLU A 1 89 ? 9.866 -11.343 -11.622 1.00 69.25 89 GLU A C 1
ATOM 672 O O . GLU A 1 89 ? 10.669 -12.249 -11.822 1.00 69.25 89 GLU A O 1
ATOM 677 N N . ASP A 1 90 ? 9.043 -11.366 -10.573 1.00 53.88 90 ASP A N 1
ATOM 678 C CA . ASP A 1 90 ? 8.838 -12.537 -9.701 1.00 53.88 90 ASP A CA 1
ATOM 679 C C . ASP A 1 90 ? 7.361 -12.919 -9.705 1.00 53.88 90 ASP A C 1
ATOM 681 O O . ASP A 1 90 ? 6.731 -13.014 -8.656 1.00 53.88 90 ASP A O 1
ATOM 685 N N . ASP A 1 91 ? 6.811 -13.102 -10.899 1.00 48.56 91 ASP A N 1
ATOM 686 C CA . ASP A 1 91 ? 5.713 -14.041 -11.071 1.00 48.56 91 ASP A CA 1
ATOM 687 C C . ASP A 1 91 ? 6.392 -15.420 -11.147 1.00 48.56 91 ASP A C 1
ATOM 689 O O . ASP A 1 91 ? 7.014 -15.728 -12.171 1.00 48.56 91 ASP A O 1
ATOM 693 N N . PRO A 1 92 ? 6.437 -16.237 -10.073 1.00 43.25 92 PRO A N 1
ATOM 694 C CA . PRO A 1 92 ? 6.472 -17.662 -10.319 1.00 43.25 92 PRO A CA 1
ATOM 695 C C . PRO A 1 92 ? 5.205 -17.921 -11.118 1.00 43.25 92 PRO A C 1
ATOM 697 O O . PRO A 1 92 ? 4.112 -17.724 -10.596 1.00 43.25 92 PRO A O 1
ATOM 700 N N . GLU A 1 93 ? 5.394 -18.248 -12.394 1.00 46.06 93 GLU A N 1
ATOM 701 C CA . GLU A 1 93 ? 4.381 -18.841 -13.248 1.00 46.06 93 GLU A CA 1
ATOM 702 C C . GLU A 1 93 ? 3.437 -19.658 -12.356 1.00 46.06 93 GLU A C 1
ATOM 704 O O . GLU A 1 93 ? 3.873 -20.596 -11.679 1.00 46.06 93 GLU A O 1
ATOM 709 N N . ASP A 1 94 ? 2.162 -19.258 -12.289 1.00 46.97 94 ASP A N 1
ATOM 710 C CA . ASP A 1 94 ? 1.092 -20.233 -12.127 1.00 46.97 94 ASP A CA 1
ATOM 711 C C . ASP A 1 94 ? 1.441 -21.301 -13.169 1.00 46.97 94 ASP A C 1
ATOM 713 O O . ASP A 1 94 ? 1.377 -21.047 -14.372 1.00 46.97 94 ASP A O 1
ATOM 717 N N . ASP A 1 95 ? 2.009 -22.409 -12.705 1.00 48.34 95 ASP A N 1
ATOM 718 C CA . ASP A 1 95 ? 2.252 -23.616 -13.470 1.00 48.34 95 ASP A CA 1
ATOM 719 C C . ASP A 1 95 ? 0.900 -24.333 -13.425 1.00 48.34 95 ASP A C 1
ATOM 721 O O . ASP A 1 95 ? 0.601 -24.995 -12.423 1.00 48.34 95 ASP A O 1
ATOM 725 N N . PRO A 1 96 ? -0.006 -24.155 -14.413 1.00 48.41 96 PRO A N 1
ATOM 726 C CA . PRO A 1 96 ? -1.058 -25.124 -14.577 1.00 48.41 96 PRO A CA 1
ATOM 727 C C . PRO A 1 96 ? -0.358 -26.396 -15.051 1.00 48.41 96 PRO A C 1
ATOM 729 O O . PRO A 1 96 ? -0.128 -26.583 -16.247 1.00 48.41 96 PRO A O 1
ATOM 732 N N . GLU A 1 97 ? 0.005 -27.260 -14.103 1.00 57.06 97 GLU A N 1
ATOM 733 C CA . GLU A 1 97 ? 0.216 -28.672 -14.387 1.00 57.06 97 GLU A CA 1
ATOM 734 C C . GLU A 1 97 ? -1.074 -29.202 -15.046 1.00 57.06 97 GLU A C 1
ATOM 736 O O . GLU A 1 97 ? -2.039 -29.541 -14.358 1.00 57.06 97 GLU A O 1
ATOM 741 N N . GLU A 1 98 ? -1.092 -29.271 -16.380 1.00 50.47 98 GLU A N 1
ATOM 742 C CA . GLU A 1 98 ? -1.981 -30.134 -17.174 1.00 50.47 98 GLU A CA 1
ATOM 743 C C . GLU A 1 98 ? -1.213 -30.868 -18.282 1.00 50.47 98 GLU A C 1
ATOM 745 O O . GLU A 1 98 ? -0.556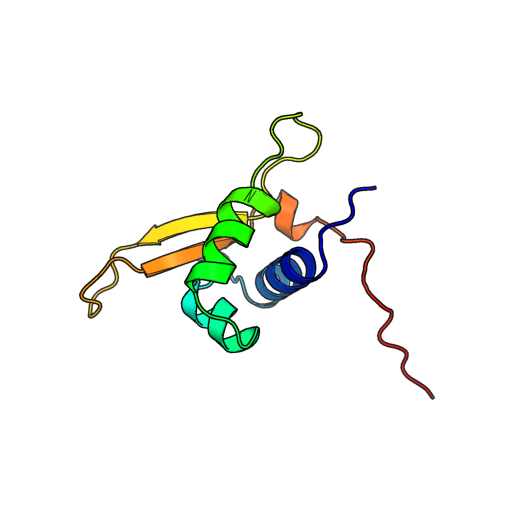 -30.213 -19.126 1.00 50.47 98 GLU A O 1
#